Protein AF-X1LPB7-F1 (afdb_monomer_lite)

Foldseek 3Di:
DDDDLVNLQPDDQKKKKFFAAPVVVVVPDGTDAIFMHGRSFWTWGQDPVVNGIDTGGPQPVQADPPPRHGPGPDMDIGDDD

Radius of gyration: 12.75 Å; chains: 1; bounding box: 32×31×29 Å

Organism: NCBI:txid412755

Sequence (81 aa):
EYITEDLINKLPKSIGIAFVRKGDAEIGLDVAHEGFLFDNQLFLHASSIEKKIMAINFWNYYFTKDNHIPKFDGLIFFKIR

InterPro domains:
  IPR038765 Papain-like cysteine peptidase superfamily [SSF54001] (17-69)

Secondary structure (DSSP, 8-state):
----HHHHTTS-SEEEEEEE-TTGGGGT---SEEEEEETTTEEEEEETTTTEEEEEEHHHHHB-TTTT-BSSSEEEEEE--

pLDDT: mean 92.59, std 6.86, range [53.59, 98.25]

Structure (mmCIF, N/CA/C/O backbone):
data_AF-X1LPB7-F1
#
_entry.id   AF-X1LPB7-F1
#
loop_
_atom_site.group_PDB
_atom_site.id
_atom_site.type_symbol
_atom_site.label_atom_id
_atom_site.label_alt_id
_atom_site.label_comp_id
_atom_site.label_asym_id
_atom_site.label_entity_id
_atom_site.label_seq_id
_atom_site.pdbx_PDB_ins_code
_atom_site.Cartn_x
_atom_site.Cartn_y
_atom_site.Cartn_z
_atom_site.occupancy
_atom_site.B_iso_or_equiv
_atom_site.auth_seq_id
_atom_site.auth_comp_id
_atom_site.auth_asym_id
_atom_site.auth_atom_id
_atom_site.pdbx_PDB_model_num
ATOM 1 N N . GLU A 1 1 ? -2.299 -1.368 -14.058 1.00 53.59 1 GLU A N 1
ATOM 2 C CA . GLU A 1 1 ? -3.249 -0.369 -13.527 1.00 53.59 1 GLU A CA 1
ATOM 3 C C . GLU A 1 1 ? -2.650 0.243 -12.273 1.00 53.59 1 GLU A C 1
ATOM 5 O O . GLU A 1 1 ? -1.942 -0.464 -11.563 1.00 53.59 1 GLU A O 1
ATOM 10 N N . TYR A 1 2 ? -2.871 1.533 -12.030 1.00 71.75 2 TYR A N 1
ATOM 11 C CA . TYR A 1 2 ? -2.469 2.161 -10.770 1.00 71.75 2 TYR A CA 1
ATOM 12 C C . TYR A 1 2 ? -3.499 1.854 -9.687 1.00 71.75 2 TYR A C 1
ATOM 14 O O . TYR A 1 2 ? -4.676 1.646 -9.986 1.00 71.75 2 TYR A O 1
ATOM 22 N N . ILE A 1 3 ? -3.063 1.834 -8.430 1.00 85.62 3 ILE A N 1
ATOM 23 C CA . ILE A 1 3 ? -3.984 1.647 -7.318 1.00 85.62 3 ILE A CA 1
ATOM 24 C C . ILE A 1 3 ? -4.856 2.894 -7.137 1.00 85.62 3 ILE A C 1
ATOM 26 O O . ILE A 1 3 ? -4.364 4.018 -7.224 1.00 85.62 3 ILE A O 1
ATOM 30 N N . THR A 1 4 ? -6.149 2.697 -6.891 1.00 86.75 4 THR A N 1
ATOM 31 C CA . THR A 1 4 ? -7.111 3.781 -6.661 1.00 86.75 4 THR A CA 1
ATOM 32 C C . THR A 1 4 ? -7.751 3.641 -5.287 1.00 86.75 4 THR A C 1
ATOM 34 O O . THR A 1 4 ? -7.809 2.542 -4.724 1.00 86.75 4 THR A O 1
ATOM 37 N N . GLU A 1 5 ? -8.262 4.748 -4.745 1.00 86.75 5 GLU A N 1
ATOM 38 C CA . GLU A 1 5 ? -9.028 4.722 -3.495 1.00 86.75 5 GLU A CA 1
ATOM 39 C C . GLU A 1 5 ? -10.238 3.786 -3.601 1.00 86.75 5 GLU A C 1
ATOM 41 O O . GLU A 1 5 ? -10.471 2.982 -2.702 1.00 86.75 5 GLU A O 1
ATOM 46 N N . ASP A 1 6 ? -10.946 3.805 -4.733 1.00 90.94 6 ASP A N 1
ATOM 47 C CA . ASP A 1 6 ? -12.091 2.924 -4.995 1.00 90.94 6 ASP A CA 1
ATOM 48 C C . ASP A 1 6 ? -11.733 1.435 -4.962 1.00 90.94 6 ASP A C 1
ATOM 50 O O . ASP A 1 6 ? -12.552 0.610 -4.550 1.00 90.94 6 ASP A O 1
ATOM 54 N N . LEU A 1 7 ? -10.525 1.070 -5.404 1.00 89.44 7 LEU A N 1
ATOM 55 C CA . LEU A 1 7 ? -10.052 -0.310 -5.346 1.00 89.44 7 LEU A CA 1
ATOM 56 C C . LEU A 1 7 ? -9.763 -0.725 -3.901 1.00 89.44 7 LEU A C 1
ATOM 58 O O . LEU A 1 7 ? -10.276 -1.752 -3.454 1.00 89.44 7 LEU A O 1
ATOM 62 N N . ILE A 1 8 ? -8.993 0.080 -3.159 1.00 90.38 8 ILE A N 1
ATOM 63 C CA . ILE A 1 8 ? -8.679 -0.221 -1.754 1.00 90.38 8 ILE A CA 1
ATOM 64 C C . ILE A 1 8 ? -9.952 -0.207 -0.898 1.00 90.38 8 ILE A C 1
ATOM 66 O O . ILE A 1 8 ? -10.086 -1.026 0.008 1.00 90.38 8 ILE A O 1
ATOM 70 N N . ASN A 1 9 ? -10.935 0.640 -1.208 1.00 91.06 9 ASN A N 1
ATOM 71 C CA . ASN A 1 9 ? -12.191 0.708 -0.462 1.00 91.06 9 ASN A CA 1
ATOM 72 C C . ASN A 1 9 ? -13.027 -0.575 -0.497 1.00 91.06 9 ASN A C 1
ATOM 74 O O . ASN A 1 9 ? -13.879 -0.765 0.372 1.00 91.06 9 ASN A O 1
ATOM 78 N N . LYS A 1 10 ? -12.747 -1.477 -1.442 1.00 93.06 10 LYS A N 1
ATOM 79 C CA . LYS A 1 10 ? -13.375 -2.802 -1.541 1.00 93.06 10 LYS A CA 1
ATOM 80 C C . LYS A 1 10 ? -12.653 -3.877 -0.721 1.00 93.06 10 LYS A C 1
ATOM 82 O O . LYS A 1 10 ? -13.178 -4.982 -0.587 1.00 93.06 10 LYS A O 1
ATOM 87 N N . LEU A 1 11 ? -11.459 -3.591 -0.201 1.00 92.50 11 LEU A N 1
ATOM 88 C CA . LEU A 1 11 ? -10.674 -4.531 0.597 1.00 92.50 11 LEU A CA 1
ATOM 89 C C . LEU A 1 11 ? -11.166 -4.566 2.058 1.00 92.50 11 LEU A C 1
ATOM 91 O O . LEU A 1 11 ? -11.806 -3.619 2.527 1.00 92.50 11 LEU A O 1
ATOM 95 N N . PRO A 1 12 ? -10.887 -5.656 2.802 1.00 94.69 12 PRO A N 1
ATOM 96 C CA . PRO A 1 12 ? -11.128 -5.697 4.240 1.00 94.69 12 PRO A CA 1
ATOM 97 C C . PRO A 1 12 ? -10.468 -4.525 4.974 1.00 94.69 12 PRO A C 1
ATOM 99 O O . PRO A 1 12 ? -9.410 -4.044 4.582 1.00 94.69 12 PRO A O 1
ATOM 102 N N . LYS A 1 13 ? -11.064 -4.113 6.097 1.00 94.06 13 LYS A N 1
ATOM 103 C CA . LYS A 1 13 ? -10.552 -3.002 6.916 1.00 94.06 13 LYS A CA 1
ATOM 104 C C . LYS A 1 13 ? -9.214 -3.290 7.592 1.00 94.06 13 LYS A C 1
ATOM 106 O O . LYS A 1 13 ? -8.581 -2.359 8.066 1.00 94.06 13 LYS A O 1
ATOM 111 N N . SER A 1 14 ? -8.779 -4.544 7.626 1.00 95.94 14 SER A N 1
ATOM 112 C CA . SER A 1 14 ? -7.449 -4.953 8.064 1.00 95.94 14 SER A CA 1
ATOM 113 C C . SER A 1 14 ? -6.878 -5.967 7.076 1.00 95.94 14 SER A C 1
ATOM 115 O O . SER A 1 14 ? -7.427 -7.055 6.876 1.00 95.94 14 SER A O 1
ATOM 117 N N . ILE A 1 15 ? -5.778 -5.596 6.427 1.00 97.00 15 ILE A N 1
ATOM 118 C CA . ILE A 1 15 ? -5.086 -6.435 5.444 1.00 97.00 15 ILE A CA 1
ATOM 119 C C . ILE A 1 15 ? -3.578 -6.334 5.625 1.00 97.00 15 ILE A C 1
ATOM 121 O O . ILE A 1 15 ? -3.056 -5.314 6.077 1.00 97.00 15 ILE A O 1
ATOM 125 N N . GLY A 1 16 ? -2.875 -7.392 5.244 1.00 97.62 16 GLY A N 1
ATOM 126 C CA . GLY A 1 16 ? -1.446 -7.311 4.999 1.00 97.62 16 GLY A CA 1
ATOM 127 C C . GLY A 1 16 ? -1.174 -6.702 3.629 1.00 97.62 16 GLY A C 1
ATOM 128 O O . GLY A 1 16 ? -1.946 -6.898 2.681 1.00 97.62 16 GLY A O 1
ATOM 129 N N . ILE A 1 17 ? -0.088 -5.942 3.543 1.00 97.38 17 ILE A N 1
ATOM 130 C CA . ILE A 1 17 ? 0.374 -5.306 2.313 1.00 97.38 17 ILE A CA 1
ATOM 131 C C . ILE A 1 17 ? 1.879 -5.522 2.157 1.00 97.38 17 ILE A C 1
ATOM 133 O O . ILE A 1 17 ? 2.644 -5.347 3.106 1.00 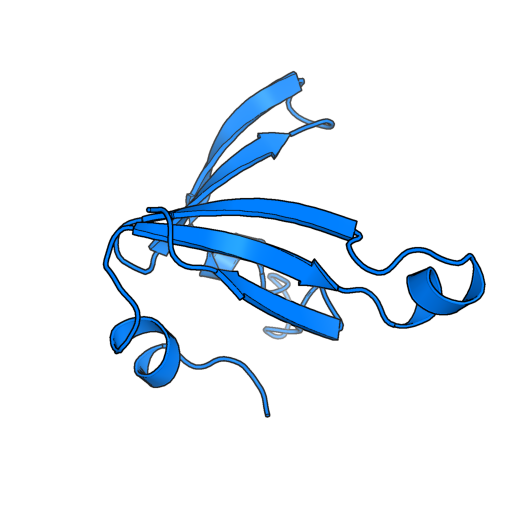97.38 17 ILE A O 1
ATOM 137 N N . ALA A 1 18 ? 2.295 -5.882 0.949 1.00 97.00 18 ALA A N 1
ATOM 138 C CA . ALA A 1 18 ? 3.690 -6.011 0.553 1.00 97.00 18 ALA A CA 1
ATOM 139 C C . ALA A 1 18 ? 3.959 -5.183 -0.709 1.00 97.00 18 ALA A C 1
ATOM 141 O O . ALA A 1 18 ? 3.087 -5.032 -1.570 1.00 97.00 18 ALA A O 1
ATOM 142 N N . PHE A 1 19 ? 5.164 -4.630 -0.804 1.00 96.19 19 PHE A N 1
ATOM 143 C CA . PHE A 1 19 ? 5.577 -3.734 -1.878 1.00 96.19 19 PHE A CA 1
ATOM 144 C C . PHE A 1 19 ? 6.605 -4.415 -2.778 1.00 96.19 19 PHE A C 1
ATOM 146 O O . PHE A 1 19 ? 7.581 -4.978 -2.287 1.00 96.19 19 PHE A O 1
ATOM 153 N N . VAL A 1 20 ? 6.408 -4.322 -4.091 1.00 95.25 20 VAL A N 1
ATOM 154 C CA . VAL A 1 20 ? 7.241 -4.987 -5.105 1.00 95.25 20 VAL A CA 1
ATOM 155 C C . VAL A 1 20 ? 8.073 -3.953 -5.857 1.00 95.25 20 VAL A C 1
ATOM 157 O O . VAL A 1 20 ? 7.580 -2.869 -6.186 1.00 95.25 20 VAL A O 1
ATOM 160 N N . ARG A 1 21 ? 9.324 -4.299 -6.170 1.00 94.06 21 ARG A N 1
ATOM 161 C CA . ARG A 1 21 ? 10.178 -3.550 -7.099 1.00 94.06 21 ARG A CA 1
ATOM 162 C C . ARG A 1 21 ? 10.626 -4.468 -8.218 1.00 94.06 21 ARG A C 1
ATOM 164 O O . ARG A 1 21 ? 11.155 -5.544 -7.970 1.00 94.06 21 ARG A O 1
ATOM 171 N N . LYS A 1 22 ? 10.437 -4.039 -9.461 1.00 89.81 22 LYS A N 1
ATOM 172 C CA . LYS A 1 22 ? 10.698 -4.864 -10.643 1.00 89.81 22 LYS A CA 1
ATOM 173 C C . LYS A 1 22 ? 12.168 -5.288 -10.747 1.00 89.81 22 LYS A C 1
ATOM 175 O O . LYS A 1 22 ? 12.434 -6.396 -11.191 1.00 89.81 22 LYS A O 1
ATOM 180 N N . GLY A 1 23 ? 13.099 -4.426 -10.330 1.00 90.56 23 GLY A N 1
ATOM 181 C CA . GLY A 1 23 ? 14.536 -4.728 -10.340 1.00 90.56 23 GLY A CA 1
ATOM 182 C C . GLY A 1 23 ? 14.971 -5.755 -9.290 1.00 90.56 23 GLY A C 1
ATOM 183 O O . GLY A 1 23 ? 15.976 -6.429 -9.485 1.00 90.56 23 GLY A O 1
ATOM 184 N N . ASP A 1 24 ? 14.206 -5.932 -8.210 1.00 92.81 24 ASP A N 1
ATOM 185 C CA . A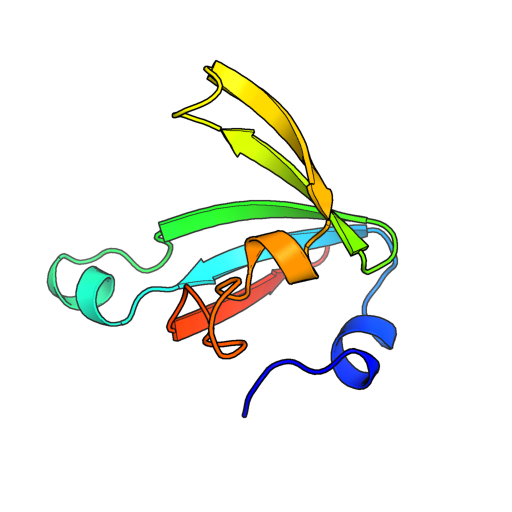SP A 1 24 ? 14.564 -6.868 -7.137 1.00 92.81 24 ASP A CA 1
ATOM 186 C C . ASP A 1 24 ? 14.452 -8.331 -7.616 1.00 92.81 24 ASP A C 1
ATOM 188 O O . ASP A 1 24 ? 15.224 -9.194 -7.191 1.00 92.81 24 ASP A O 1
ATOM 192 N N . ALA A 1 25 ? 13.582 -8.602 -8.597 1.00 91.19 25 ALA A N 1
ATOM 193 C CA . ALA A 1 25 ? 13.442 -9.929 -9.194 1.00 91.19 25 ALA A CA 1
ATOM 194 C C . ALA A 1 25 ? 14.734 -10.403 -9.890 1.00 91.19 25 ALA A C 1
ATOM 196 O O . ALA A 1 25 ? 15.004 -11.602 -9.945 1.00 91.19 25 ALA A O 1
ATOM 197 N N . GLU A 1 26 ? 15.570 -9.479 -10.379 1.00 94.12 26 GLU A N 1
ATOM 198 C CA . GLU A 1 26 ? 16.852 -9.802 -11.028 1.00 94.12 26 GLU A CA 1
ATOM 199 C C . GLU A 1 26 ? 17.873 -10.392 -10.044 1.00 94.12 26 GLU A C 1
ATOM 201 O O . GLU A 1 26 ? 18.760 -11.144 -10.447 1.00 94.12 26 GLU A O 1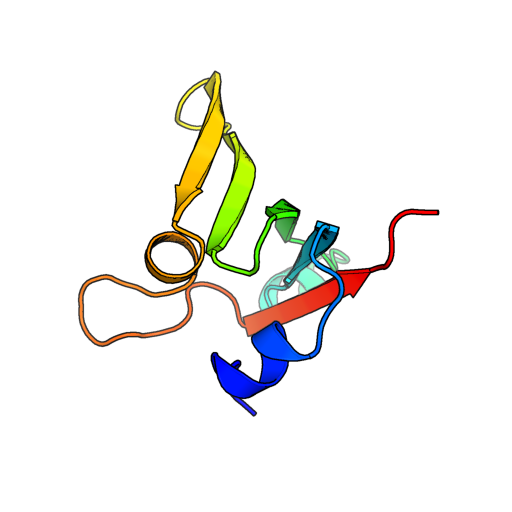
ATOM 206 N N . ILE A 1 27 ? 17.723 -10.093 -8.750 1.00 94.44 27 ILE A N 1
ATOM 207 C CA . ILE 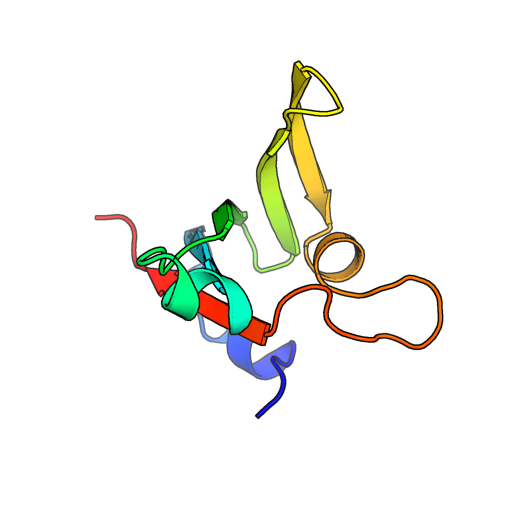A 1 27 ? 18.538 -10.650 -7.661 1.00 94.44 27 ILE A CA 1
ATOM 208 C C . ILE A 1 27 ? 17.798 -11.739 -6.868 1.00 94.44 27 ILE A C 1
ATOM 210 O O . ILE A 1 27 ? 18.271 -12.160 -5.813 1.00 94.44 27 ILE A O 1
ATOM 214 N N . GLY A 1 28 ? 16.656 -12.217 -7.378 1.00 94.00 28 GLY A N 1
ATOM 215 C CA . GLY A 1 28 ? 15.864 -13.290 -6.772 1.00 94.00 28 GLY A CA 1
ATOM 216 C C . GLY A 1 28 ? 14.991 -12.854 -5.592 1.00 94.00 28 GLY A C 1
ATOM 217 O O . GLY A 1 28 ? 14.659 -13.690 -4.752 1.00 94.00 28 GLY A O 1
ATOM 218 N N . LEU A 1 29 ? 14.646 -11.565 -5.500 1.00 94.81 29 LEU A N 1
ATOM 219 C CA . LEU A 1 29 ? 13.762 -11.020 -4.470 1.00 94.81 29 LEU A CA 1
ATOM 220 C C . LEU A 1 29 ? 12.436 -10.541 -5.073 1.00 94.81 29 LEU A C 1
ATOM 222 O O . LEU A 1 29 ? 12.419 -9.785 -6.037 1.00 94.81 29 LEU A O 1
ATOM 226 N N . ASP A 1 30 ? 11.322 -10.917 -4.445 1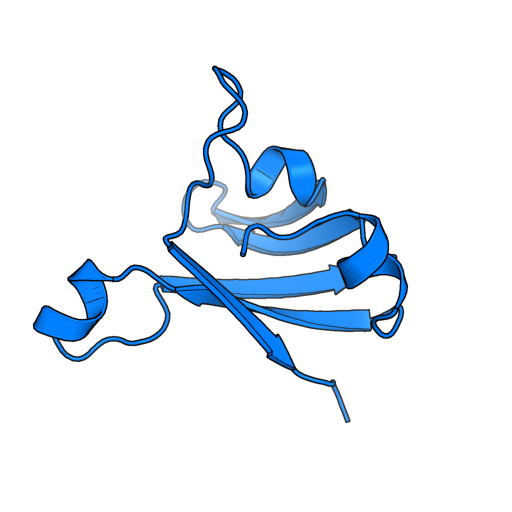.00 89.31 30 ASP A N 1
ATOM 227 C CA . ASP A 1 30 ? 9.983 -10.539 -4.921 1.00 89.31 30 ASP A CA 1
ATOM 228 C C . ASP A 1 30 ? 9.374 -9.357 -4.145 1.00 89.31 30 ASP A C 1
ATOM 230 O O . ASP A 1 30 ? 8.578 -8.590 -4.688 1.00 89.31 30 ASP A O 1
ATOM 234 N N . VAL A 1 31 ? 9.731 -9.190 -2.867 1.00 95.56 31 VAL A N 1
ATOM 235 C CA . VAL A 1 31 ? 9.139 -8.195 -1.959 1.00 95.56 31 VAL A CA 1
ATOM 236 C C . VAL A 1 31 ? 10.229 -7.317 -1.355 1.00 95.56 31 VAL A C 1
ATOM 238 O O . VAL A 1 31 ? 11.164 -7.809 -0.729 1.00 95.56 31 VAL A O 1
ATOM 241 N N . ALA A 1 32 ? 10.069 -6.003 -1.504 1.00 95.12 32 ALA A N 1
ATOM 242 C CA . ALA A 1 32 ? 11.002 -4.996 -1.010 1.00 95.12 32 ALA A CA 1
ATOM 243 C C . ALA A 1 32 ? 10.694 -4.553 0.429 1.00 95.12 32 ALA A C 1
ATOM 245 O O . ALA A 1 32 ? 11.596 -4.163 1.169 1.00 95.12 32 ALA A O 1
ATOM 246 N N . HIS A 1 33 ? 9.412 -4.536 0.810 1.00 96.94 33 HIS A N 1
ATOM 247 C CA . HIS A 1 33 ? 8.962 -4.090 2.131 1.00 96.94 33 HIS A CA 1
ATOM 248 C C . HIS A 1 33 ? 7.548 -4.594 2.439 1.00 96.94 33 HIS A C 1
ATOM 250 O O . HIS A 1 33 ? 6.786 -4.884 1.517 1.00 96.94 33 HIS A O 1
ATOM 256 N N . GLU A 1 34 ? 7.171 -4.643 3.718 1.00 97.44 34 GLU A N 1
ATOM 257 C CA . GLU A 1 34 ? 5.865 -5.144 4.170 1.00 97.44 34 GLU A CA 1
ATOM 258 C C . GLU A 1 34 ? 5.281 -4.335 5.337 1.00 97.44 34 GLU A C 1
ATOM 260 O O . GLU A 1 34 ? 5.969 -3.566 6.020 1.00 97.44 34 GLU A O 1
ATOM 265 N N . GLY A 1 35 ? 3.987 -4.538 5.584 1.00 97.69 35 GLY A N 1
ATOM 266 C CA . GLY A 1 35 ? 3.295 -4.071 6.777 1.00 97.69 35 GLY A CA 1
ATOM 267 C C . GLY A 1 35 ? 1.806 -4.406 6.758 1.00 97.69 35 GLY A C 1
ATOM 268 O O . GLY A 1 35 ? 1.352 -5.311 6.055 1.00 97.69 35 GLY A O 1
ATOM 269 N N . PHE A 1 36 ? 1.037 -3.644 7.527 1.00 97.81 36 PHE A N 1
ATOM 270 C CA . PHE A 1 36 ? -0.412 -3.787 7.628 1.00 97.81 36 PHE A CA 1
ATOM 271 C C . PHE A 1 36 ? -1.114 -2.494 7.243 1.00 97.81 36 PHE A C 1
ATOM 273 O O . PHE A 1 36 ? -0.676 -1.408 7.623 1.00 97.81 36 PHE A O 1
ATOM 280 N N . LEU A 1 37 ? -2.223 -2.617 6.519 1.00 97.25 37 LEU A N 1
ATOM 281 C CA . LEU A 1 37 ? -3.102 -1.509 6.178 1.00 97.25 37 LEU A CA 1
ATOM 282 C C . LEU A 1 37 ? -4.410 -1.643 6.958 1.00 97.25 37 LEU A C 1
ATOM 284 O O . LEU A 1 37 ? -5.111 -2.652 6.842 1.00 97.25 37 LEU A O 1
ATOM 288 N N . PHE A 1 38 ? -4.724 -0.609 7.733 1.00 96.38 38 PHE A N 1
ATOM 289 C CA . PHE A 1 38 ? -5.969 -0.473 8.476 1.00 96.38 38 PHE A CA 1
ATOM 290 C C . PHE A 1 38 ? -6.813 0.657 7.906 1.00 96.38 38 PHE A C 1
ATOM 292 O O . PHE A 1 38 ? -6.295 1.713 7.531 1.00 96.38 38 PHE A O 1
ATOM 299 N N . ASP A 1 39 ? -8.117 0.414 7.821 1.00 94.69 39 ASP A N 1
ATOM 300 C CA . ASP A 1 39 ? -9.120 1.369 7.354 1.00 94.69 39 ASP A CA 1
ATOM 301 C C . ASP A 1 39 ? -8.730 2.071 6.050 1.00 94.69 39 ASP A C 1
ATOM 303 O O . ASP A 1 39 ? -9.045 3.239 5.835 1.00 94.69 39 ASP A O 1
ATOM 307 N N . ASN A 1 40 ? -8.042 1.343 5.162 1.00 91.44 40 ASN A N 1
ATOM 308 C CA . ASN A 1 40 ? -7.664 1.787 3.819 1.00 91.44 40 ASN A CA 1
ATOM 309 C C . ASN A 1 40 ? -6.707 2.994 3.785 1.00 91.44 40 ASN A C 1
ATOM 311 O O . ASN A 1 40 ? -6.448 3.544 2.715 1.00 91.44 40 ASN A O 1
ATOM 315 N N . GLN A 1 41 ? -6.189 3.423 4.940 1.00 94.94 41 GLN A N 1
ATOM 316 C CA . GLN A 1 41 ? -5.413 4.658 5.068 1.00 94.94 41 GLN A CA 1
ATOM 317 C C . GLN A 1 41 ? -4.253 4.557 6.053 1.00 94.94 41 GLN A C 1
ATOM 319 O O . GLN A 1 41 ? -3.239 5.214 5.837 1.00 94.94 41 GLN A O 1
ATOM 324 N N . LEU A 1 42 ? -4.368 3.779 7.129 1.00 97.50 42 LEU A N 1
ATOM 325 C CA . LEU A 1 42 ? -3.338 3.691 8.159 1.00 97.50 42 LEU A CA 1
ATOM 326 C C . LEU A 1 42 ? -2.379 2.542 7.851 1.00 97.50 42 LEU A C 1
ATOM 328 O O . LEU A 1 42 ? -2.720 1.374 8.018 1.00 97.50 42 LEU A O 1
ATOM 332 N N . PHE A 1 43 ? -1.170 2.876 7.417 1.00 97.88 43 PHE A N 1
ATOM 333 C CA . PHE A 1 43 ? -0.102 1.919 7.176 1.00 97.88 43 PHE A CA 1
ATOM 334 C C . PHE A 1 43 ? 0.775 1.778 8.424 1.00 97.88 43 PHE A C 1
ATOM 336 O O . PHE A 1 43 ? 1.437 2.736 8.840 1.00 97.88 43 PHE A O 1
ATOM 343 N N . LEU A 1 44 ? 0.775 0.581 9.013 1.00 98.25 44 LEU A N 1
ATOM 344 C CA . LEU A 1 44 ? 1.679 0.193 10.088 1.00 98.25 44 LEU A CA 1
ATOM 345 C C . LEU A 1 44 ? 2.833 -0.637 9.541 1.00 98.25 44 LEU A C 1
ATOM 347 O O . LEU A 1 44 ? 2.616 -1.682 8.928 1.00 98.25 44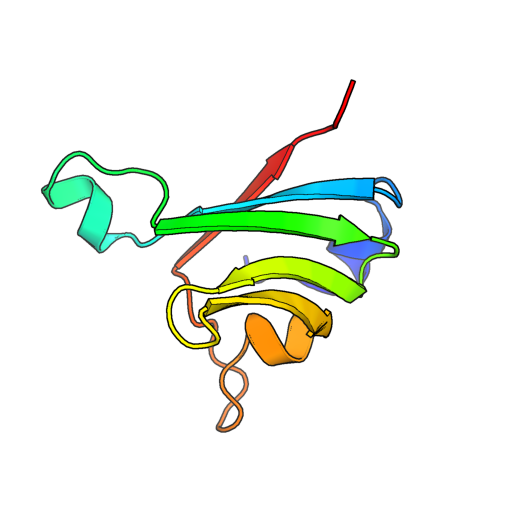 LEU A O 1
ATOM 351 N N . HIS A 1 45 ? 4.061 -0.207 9.818 1.00 98.25 45 HIS A N 1
ATOM 352 C CA . HIS A 1 45 ? 5.251 -0.958 9.430 1.00 98.25 45 HIS A CA 1
ATOM 353 C C . HIS A 1 45 ? 6.427 -0.717 10.369 1.00 98.25 45 HIS A C 1
ATOM 355 O O . HIS A 1 45 ? 6.539 0.333 11.004 1.00 98.25 45 HIS A O 1
ATOM 361 N N . ALA A 1 46 ? 7.348 -1.678 10.419 1.00 98.12 46 ALA A N 1
ATOM 362 C CA . ALA A 1 46 ? 8.658 -1.459 11.012 1.00 98.12 46 ALA A CA 1
ATOM 363 C C . ALA A 1 46 ? 9.495 -0.581 10.068 1.00 98.12 46 ALA A C 1
ATOM 365 O O . ALA A 1 46 ? 9.643 -0.891 8.884 1.00 98.12 46 ALA A O 1
ATOM 366 N N . SER A 1 47 ? 10.020 0.535 10.571 1.00 97.06 47 SER A N 1
ATOM 367 C CA . SER A 1 47 ? 10.886 1.429 9.801 1.00 97.06 47 SER A CA 1
ATOM 368 C C . SER A 1 47 ? 12.339 1.250 10.222 1.00 97.06 47 SER A C 1
ATOM 370 O O . SER A 1 47 ? 12.681 1.449 11.389 1.00 97.06 47 SER A O 1
ATOM 372 N N . SER A 1 48 ? 13.207 0.922 9.265 1.00 95.62 48 SER A N 1
ATOM 373 C CA . SER A 1 48 ? 14.659 0.884 9.480 1.00 95.62 48 SER A CA 1
ATOM 374 C C . SER A 1 48 ? 15.255 2.282 9.687 1.00 95.62 48 SER A C 1
ATOM 376 O O . SER A 1 48 ? 16.228 2.426 10.423 1.00 95.62 48 SER A O 1
ATOM 378 N N . ILE A 1 49 ? 14.643 3.314 9.093 1.00 96.50 49 ILE A N 1
ATOM 379 C CA . ILE A 1 49 ? 15.058 4.720 9.217 1.00 96.50 49 ILE A CA 1
ATOM 380 C C . ILE A 1 49 ? 14.715 5.256 10.612 1.00 96.50 49 ILE A C 1
ATOM 382 O O . ILE A 1 49 ? 15.576 5.786 11.309 1.00 96.50 49 ILE A O 1
ATOM 386 N N . GLU A 1 50 ? 13.467 5.061 11.044 1.00 97.44 50 GLU A N 1
ATOM 387 C CA . GLU A 1 50 ? 12.953 5.598 12.315 1.00 97.44 50 GLU A CA 1
ATOM 388 C C . GLU A 1 50 ? 13.271 4.695 13.517 1.00 97.44 50 GLU A C 1
ATOM 390 O O . GLU A 1 50 ? 13.044 5.081 14.664 1.00 97.44 50 GLU A O 1
ATOM 395 N N . LYS A 1 51 ? 13.776 3.478 13.262 1.00 97.75 51 LYS A N 1
ATOM 396 C CA . LYS A 1 51 ? 14.128 2.452 14.262 1.00 97.75 51 LYS A CA 1
ATOM 397 C C . LYS A 1 51 ? 12.973 2.074 15.199 1.00 97.75 51 LYS A C 1
ATOM 399 O O . LYS A 1 51 ? 13.191 1.685 16.345 1.00 97.75 51 LYS A O 1
ATOM 404 N N . LYS A 1 52 ? 11.736 2.197 14.714 1.00 97.75 52 LYS A N 1
ATOM 405 C CA . LYS A 1 52 ? 10.506 1.871 15.445 1.00 97.75 52 LYS A CA 1
ATOM 406 C C . LYS A 1 52 ? 9.376 1.513 14.486 1.00 97.75 52 LYS A C 1
ATOM 408 O O . LYS A 1 52 ? 9.488 1.700 13.272 1.00 97.75 52 LYS A O 1
ATOM 413 N N . ILE A 1 53 ? 8.278 1.014 15.046 1.00 98.06 53 ILE A N 1
ATOM 414 C CA . ILE A 1 53 ? 7.025 0.860 14.308 1.00 98.06 53 ILE A CA 1
ATOM 415 C C . ILE A 1 53 ? 6.447 2.251 14.052 1.00 98.06 53 ILE A C 1
ATOM 417 O O . ILE A 1 53 ? 6.321 3.067 14.966 1.00 98.06 53 ILE A O 1
ATOM 421 N N . MET A 1 54 ? 6.106 2.505 12.798 1.00 98.19 54 MET A N 1
ATOM 422 C CA . MET A 1 54 ? 5.475 3.732 12.342 1.00 98.19 54 MET A CA 1
ATOM 423 C C . MET A 1 54 ? 4.021 3.449 11.996 1.00 98.19 54 MET A C 1
ATOM 425 O O . MET A 1 54 ? 3.713 2.396 11.447 1.00 98.19 54 MET A O 1
ATOM 429 N N . ALA A 1 55 ? 3.149 4.404 12.308 1.00 98.06 55 ALA A N 1
ATOM 430 C CA . ALA A 1 55 ? 1.747 4.415 11.915 1.00 98.06 55 ALA A CA 1
ATOM 431 C C . ALA A 1 55 ? 1.513 5.698 11.111 1.00 98.06 55 ALA A C 1
ATOM 433 O O . ALA A 1 55 ? 1.523 6.797 11.668 1.00 98.06 55 ALA A O 1
ATOM 434 N N . ILE A 1 56 ? 1.415 5.568 9.790 1.00 97.62 56 ILE A N 1
ATOM 435 C CA . ILE A 1 56 ? 1.431 6.702 8.856 1.00 97.62 56 ILE A CA 1
ATOM 436 C C . ILE A 1 56 ? 0.332 6.571 7.806 1.00 97.62 56 ILE A C 1
ATOM 438 O O . ILE A 1 56 ? -0.223 5.497 7.597 1.00 97.62 56 ILE A O 1
ATOM 442 N N . ASN A 1 57 ? 0.019 7.670 7.123 1.00 96.31 57 ASN A N 1
ATOM 443 C CA . ASN A 1 57 ? -0.923 7.637 6.011 1.00 96.31 57 ASN A CA 1
ATOM 444 C C . ASN A 1 57 ? -0.316 6.882 4.809 1.00 96.31 57 ASN A C 1
ATOM 446 O O . ASN A 1 57 ? 0.756 7.244 4.318 1.00 96.31 57 ASN A O 1
ATOM 450 N N . PHE A 1 58 ? -1.015 5.849 4.340 1.00 95.62 58 PHE A N 1
ATOM 451 C CA . PHE A 1 58 ? -0.615 4.974 3.242 1.00 95.62 58 PHE A CA 1
ATOM 452 C C . PHE A 1 58 ? -0.392 5.739 1.939 1.00 95.62 58 PHE A C 1
ATOM 454 O O . PHE A 1 58 ? 0.624 5.532 1.288 1.00 95.62 58 PHE A O 1
ATOM 461 N N . TRP A 1 59 ? -1.290 6.654 1.578 1.00 92.56 59 TRP A N 1
ATOM 462 C CA . TRP A 1 59 ? -1.208 7.402 0.322 1.00 92.56 59 TRP A CA 1
ATOM 463 C C . TRP A 1 59 ? 0.030 8.301 0.281 1.00 92.56 59 TRP A C 1
ATOM 465 O O . TRP A 1 59 ? 0.775 8.292 -0.698 1.00 92.56 59 TRP A O 1
ATOM 475 N N . ASN A 1 60 ? 0.331 8.965 1.400 1.00 93.62 60 ASN A N 1
ATOM 476 C CA . ASN A 1 60 ? 1.559 9.747 1.570 1.00 93.62 60 ASN A CA 1
ATOM 477 C C . ASN A 1 60 ? 2.827 8.872 1.573 1.00 93.62 60 ASN A C 1
ATOM 479 O O . ASN A 1 60 ? 3.917 9.328 1.209 1.00 93.62 60 ASN A O 1
ATOM 483 N N . TYR A 1 61 ? 2.716 7.621 2.027 1.00 94.50 61 TYR A N 1
ATOM 484 C CA . TYR A 1 61 ? 3.821 6.669 1.990 1.00 94.50 61 TYR A CA 1
ATOM 485 C C . TYR A 1 61 ? 4.044 6.109 0.584 1.00 94.50 61 TYR A C 1
ATOM 487 O O . TYR A 1 61 ? 5.193 6.030 0.158 1.00 94.50 61 TYR A O 1
ATOM 495 N N . TYR A 1 62 ? 2.986 5.740 -0.133 1.00 93.25 62 TYR A N 1
ATOM 496 C CA . TYR A 1 62 ? 3.074 5.059 -1.420 1.00 93.25 62 TYR A CA 1
ATOM 497 C C . TYR A 1 62 ? 3.459 6.002 -2.562 1.00 93.25 62 TYR A C 1
ATOM 499 O O . TYR A 1 62 ? 4.247 5.614 -3.424 1.00 93.25 62 TYR A O 1
ATOM 507 N N . PHE A 1 63 ? 2.974 7.245 -2.543 1.00 92.19 63 PHE A N 1
ATOM 508 C CA . PHE A 1 63 ? 3.262 8.236 -3.576 1.00 92.19 63 PHE A CA 1
ATOM 509 C C . PHE A 1 63 ? 4.390 9.197 -3.180 1.00 92.19 63 PHE A C 1
ATOM 511 O O . PHE A 1 63 ? 4.610 9.510 -2.004 1.00 92.19 63 PHE A O 1
ATOM 518 N N . THR A 1 64 ? 5.148 9.669 -4.169 1.00 87.88 64 THR A N 1
ATOM 519 C CA . THR A 1 64 ? 6.073 10.795 -4.005 1.00 87.88 64 THR A CA 1
ATOM 520 C C . THR A 1 64 ? 5.289 12.087 -3.786 1.00 87.88 64 THR A C 1
ATOM 522 O O . THR A 1 64 ? 4.218 12.281 -4.360 1.00 87.88 64 THR A O 1
ATOM 525 N N . LYS A 1 65 ? 5.839 12.994 -2.966 1.00 82.75 65 LYS A N 1
ATOM 526 C CA . LYS A 1 65 ? 5.237 14.319 -2.736 1.00 82.75 65 LYS A CA 1
ATOM 527 C C . LYS A 1 65 ? 5.150 15.127 -4.030 1.00 82.75 65 LYS A C 1
ATOM 529 O O . LYS A 1 65 ? 4.142 15.777 -4.283 1.00 82.75 65 LYS A O 1
ATOM 534 N N . ASP A 1 66 ? 6.184 15.017 -4.856 1.00 77.06 66 ASP A N 1
ATOM 535 C CA . ASP A 1 66 ? 6.261 15.689 -6.141 1.00 77.06 66 ASP A CA 1
ATOM 536 C C . ASP A 1 66 ? 5.741 14.724 -7.213 1.00 77.06 66 ASP A C 1
ATOM 538 O O . ASP A 1 66 ? 6.335 13.672 -7.460 1.00 77.06 66 ASP A O 1
ATOM 542 N N . ASN A 1 67 ? 4.607 15.075 -7.819 1.00 75.06 67 ASN A N 1
ATOM 543 C CA . ASN A 1 67 ? 3.988 14.421 -8.981 1.00 75.06 67 ASN A CA 1
ATOM 544 C C . ASN A 1 67 ? 3.195 13.119 -8.752 1.00 75.06 67 ASN A C 1
ATOM 546 O O . ASN A 1 67 ? 2.806 12.501 -9.739 1.00 75.06 67 ASN A O 1
ATOM 550 N N . HIS A 1 68 ? 2.897 12.717 -7.509 1.00 83.38 68 HIS A N 1
ATOM 551 C CA . HIS A 1 68 ? 2.081 11.518 -7.224 1.00 83.38 68 HIS A CA 1
ATOM 552 C C . HIS A 1 68 ? 2.594 10.247 -7.933 1.00 83.38 68 HIS A C 1
ATOM 554 O O . HIS A 1 68 ? 1.820 9.412 -8.402 1.00 83.38 68 HIS A O 1
ATOM 560 N N . ILE A 1 69 ? 3.916 10.095 -8.030 1.00 89.31 69 ILE A N 1
ATOM 561 C CA . ILE A 1 69 ? 4.537 8.930 -8.663 1.00 89.31 69 ILE A CA 1
ATOM 562 C C . ILE A 1 69 ? 4.629 7.811 -7.613 1.00 89.31 69 ILE A C 1
ATOM 564 O O . ILE A 1 69 ? 5.076 8.073 -6.494 1.00 89.31 69 ILE A O 1
ATOM 568 N N . PRO A 1 70 ? 4.206 6.569 -7.911 1.00 91.69 70 PRO A N 1
ATOM 569 C CA . PRO A 1 70 ? 4.396 5.444 -6.999 1.00 91.69 70 PRO A CA 1
ATOM 570 C C . PRO A 1 70 ? 5.875 5.214 -6.660 1.00 91.69 70 PRO A C 1
ATOM 572 O O . PRO A 1 70 ? 6.727 5.210 -7.545 1.00 91.69 70 PRO A O 1
ATOM 575 N N . LYS A 1 71 ? 6.190 4.959 -5.386 1.00 92.44 71 LYS A N 1
ATOM 576 C CA . LYS A 1 71 ? 7.549 4.581 -4.936 1.00 92.44 71 LYS A CA 1
ATOM 577 C C . LYS A 1 71 ? 7.908 3.119 -5.224 1.00 92.44 71 LYS A C 1
ATOM 579 O O . LYS A 1 71 ? 9.055 2.721 -5.021 1.00 92.44 71 LYS A O 1
ATOM 584 N N . PHE A 1 72 ? 6.921 2.320 -5.616 1.00 93.50 72 PHE A N 1
ATOM 585 C CA . PHE A 1 72 ? 7.036 0.886 -5.845 1.00 93.50 72 PHE A CA 1
ATOM 586 C C . PHE A 1 72 ? 6.314 0.514 -7.134 1.00 93.50 72 PHE A C 1
ATOM 588 O O . PHE A 1 72 ? 5.309 1.134 -7.486 1.00 93.50 72 PHE A O 1
ATOM 595 N N . ASP A 1 73 ? 6.802 -0.529 -7.794 1.00 93.12 73 ASP A N 1
ATOM 596 C CA . ASP A 1 73 ? 6.285 -0.986 -9.084 1.00 93.12 73 ASP A CA 1
ATOM 597 C C . ASP A 1 73 ? 5.009 -1.825 -8.941 1.00 93.12 73 ASP A C 1
ATOM 599 O O . ASP A 1 73 ? 4.252 -1.982 -9.898 1.00 93.12 73 ASP A O 1
ATOM 603 N N . GLY A 1 74 ? 4.751 -2.360 -7.744 1.00 92.94 74 GLY A N 1
ATOM 604 C CA . GLY A 1 74 ? 3.579 -3.182 -7.477 1.00 92.94 74 GLY A CA 1
ATOM 605 C C . GLY A 1 74 ? 3.239 -3.309 -5.998 1.00 92.94 74 GLY A C 1
ATOM 606 O O . GLY A 1 74 ? 4.020 -2.943 -5.116 1.00 92.94 74 GLY A O 1
ATOM 607 N N . LEU A 1 75 ? 2.040 -3.833 -5.750 1.00 94.75 75 LEU A N 1
ATOM 608 C CA . LEU A 1 75 ? 1.496 -4.105 -4.425 1.00 94.75 75 LEU A CA 1
ATOM 609 C C . LEU A 1 75 ? 0.890 -5.505 -4.398 1.00 94.75 75 LEU A C 1
ATOM 611 O O . LEU A 1 75 ? 0.198 -5.906 -5.335 1.00 94.75 75 LEU A O 1
ATOM 615 N N . ILE A 1 76 ? 1.113 -6.215 -3.298 1.00 94.81 76 ILE A N 1
ATOM 616 C CA . ILE A 1 76 ? 0.459 -7.484 -2.987 1.00 94.81 76 ILE A CA 1
ATOM 617 C C . ILE A 1 76 ? -0.395 -7.258 -1.743 1.00 94.81 76 ILE A C 1
ATOM 619 O O . ILE A 1 76 ? 0.100 -6.784 -0.722 1.00 94.81 76 ILE A O 1
ATOM 623 N N . PHE A 1 77 ? -1.675 -7.617 -1.826 1.00 95.38 77 PHE A N 1
ATOM 624 C CA . PHE A 1 77 ? -2.595 -7.601 -0.693 1.00 95.38 77 PHE A CA 1
ATOM 625 C C . PHE A 1 77 ? -2.912 -9.019 -0.258 1.00 95.38 77 PHE A C 1
ATOM 627 O O . PHE A 1 77 ? -3.240 -9.870 -1.087 1.00 95.38 77 PHE A O 1
ATOM 634 N N . PHE A 1 78 ? -2.877 -9.259 1.047 1.00 95.19 78 PHE A N 1
ATOM 635 C CA . PHE A 1 78 ? -3.212 -10.560 1.605 1.00 95.19 78 PHE A CA 1
ATOM 636 C C . PHE A 1 78 ? -4.120 -10.428 2.822 1.00 95.19 78 PHE A C 1
ATOM 638 O O . PHE A 1 78 ? -4.015 -9.515 3.643 1.00 95.19 78 PHE A O 1
ATOM 645 N N . LYS A 1 79 ? -5.066 -11.362 2.915 1.00 94.12 79 LYS A N 1
ATOM 646 C CA . LYS A 1 79 ? -6.013 -11.426 4.022 1.00 94.12 79 LYS A CA 1
ATOM 647 C C . LYS A 1 79 ? -5.324 -12.025 5.245 1.00 94.12 79 LYS A C 1
ATOM 649 O O . LYS A 1 79 ? -4.739 -13.100 5.156 1.00 94.12 79 LYS A O 1
ATOM 654 N N . ILE A 1 80 ? -5.485 -11.368 6.386 1.00 87.06 80 ILE A N 1
ATOM 655 C CA . ILE A 1 80 ? -5.119 -11.918 7.692 1.00 87.06 80 ILE A CA 1
ATOM 656 C C . ILE A 1 80 ? -6.217 -12.916 8.093 1.00 87.06 80 ILE A C 1
ATOM 658 O O . ILE A 1 80 ? -7.406 -12.595 7.984 1.00 87.06 80 ILE A O 1
ATOM 662 N N . ARG A 1 81 ? -5.836 -14.137 8.474 1.00 80.00 81 ARG A N 1
ATOM 663 C CA . ARG A 1 81 ? -6.753 -15.183 8.950 1.00 80.00 81 ARG A CA 1
ATOM 664 C C . ARG A 1 81 ? -6.524 -15.463 10.422 1.00 80.00 81 ARG A C 1
ATOM 666 O O . ARG A 1 81 ? -5.342 -15.452 10.822 1.00 80.00 81 ARG A O 1
#